Protein AF-A0A521W1K5-F1 (afdb_monomer_lite)

Structure (mmCIF, N/CA/C/O backbone):
data_AF-A0A521W1K5-F1
#
_entry.id   AF-A0A521W1K5-F1
#
loop_
_atom_site.group_PDB
_atom_site.id
_atom_site.type_symbol
_atom_site.label_atom_id
_atom_site.label_alt_id
_atom_site.label_comp_id
_atom_site.label_asym_id
_atom_site.label_entity_id
_atom_site.label_seq_id
_atom_site.pdbx_PDB_ins_code
_atom_site.Cartn_x
_atom_site.Cartn_y
_atom_site.Cartn_z
_atom_site.occupancy
_atom_site.B_iso_or_equiv
_atom_site.auth_seq_id
_atom_site.auth_comp_id
_atom_site.auth_asym_id
_atom_site.auth_atom_id
_atom_site.pdbx_PDB_model_num
ATOM 1 N N . MET A 1 1 ? 2.446 12.284 2.226 1.00 74.00 1 MET A N 1
ATOM 2 C CA . MET A 1 1 ? 1.557 11.208 1.734 1.00 74.00 1 MET A CA 1
ATOM 3 C C . MET A 1 1 ? 0.287 11.211 2.558 1.00 74.00 1 MET A C 1
ATOM 5 O O . MET A 1 1 ? 0.369 11.460 3.756 1.00 74.00 1 MET A O 1
ATOM 9 N N . ARG A 1 2 ? -0.864 10.977 1.926 1.00 80.94 2 ARG A N 1
ATOM 10 C CA . ARG A 1 2 ? -2.157 10.847 2.608 1.00 80.94 2 ARG A CA 1
ATOM 11 C C . ARG A 1 2 ? -2.402 9.379 2.944 1.00 80.94 2 ARG A C 1
ATOM 13 O O . ARG A 1 2 ? -2.090 8.513 2.132 1.00 80.94 2 ARG A O 1
ATOM 20 N N . GLY A 1 3 ? -2.909 9.109 4.144 1.00 84.50 3 GLY A N 1
ATOM 21 C CA . GLY A 1 3 ? -3.293 7.764 4.560 1.00 84.50 3 GLY A CA 1
ATOM 22 C C . GLY A 1 3 ? -4.635 7.369 3.951 1.00 84.50 3 GLY A C 1
ATOM 23 O O . GLY A 1 3 ? -5.580 8.152 3.964 1.00 84.50 3 GLY A O 1
ATOM 24 N N . PHE A 1 4 ? -4.728 6.145 3.453 1.00 87.81 4 PHE A N 1
ATOM 25 C CA . PHE A 1 4 ? -5.947 5.535 2.939 1.00 87.81 4 PHE A CA 1
ATOM 26 C C . PHE A 1 4 ? -6.114 4.126 3.511 1.00 87.81 4 PHE A C 1
ATOM 28 O O . PHE A 1 4 ? -5.144 3.434 3.821 1.00 87.81 4 PHE A O 1
ATOM 35 N N . GLN A 1 5 ? -7.358 3.694 3.647 1.00 88.06 5 GLN A N 1
ATOM 36 C CA . GLN A 1 5 ? -7.737 2.336 3.985 1.00 88.06 5 GLN A CA 1
ATOM 37 C C . GLN A 1 5 ? -8.442 1.704 2.794 1.00 88.06 5 GLN A C 1
ATOM 39 O O . GLN A 1 5 ? -9.304 2.313 2.163 1.00 88.06 5 GLN A O 1
ATOM 44 N N . VAL A 1 6 ? -8.105 0.458 2.493 1.00 87.56 6 VAL A N 1
ATOM 45 C CA . VAL A 1 6 ? -8.815 -0.300 1.465 1.00 87.56 6 VAL A CA 1
ATOM 46 C C . VAL A 1 6 ? -10.209 -0.669 1.983 1.00 87.56 6 VAL A C 1
ATOM 48 O O . VAL A 1 6 ? -10.321 -1.404 2.957 1.00 87.56 6 VAL A O 1
ATOM 51 N N . ALA A 1 7 ? -11.271 -0.183 1.341 1.00 80.50 7 ALA A N 1
ATOM 52 C CA . ALA A 1 7 ? -12.662 -0.406 1.759 1.00 80.50 7 ALA A CA 1
ATOM 53 C C . ALA A 1 7 ? -13.491 -1.161 0.702 1.00 80.50 7 ALA A C 1
ATOM 55 O O . ALA A 1 7 ? -14.286 -2.030 1.044 1.00 80.50 7 ALA A O 1
ATOM 56 N N . GLY A 1 8 ? -13.270 -0.896 -0.591 1.00 73.56 8 GLY A N 1
ATOM 57 C CA . GLY A 1 8 ? -14.071 -1.445 -1.699 1.00 73.56 8 GLY A CA 1
ATOM 58 C C . GLY A 1 8 ? -13.570 -2.773 -2.282 1.00 73.56 8 GLY A C 1
ATOM 59 O O . GLY A 1 8 ? -13.708 -3.000 -3.485 1.00 73.56 8 GLY A O 1
ATOM 60 N N . GLY A 1 9 ? -12.946 -3.629 -1.467 1.00 78.62 9 GLY A N 1
ATOM 61 C CA . GLY A 1 9 ? -12.301 -4.873 -1.915 1.00 78.62 9 GLY A CA 1
ATOM 62 C C . GLY A 1 9 ? -10.821 -4.702 -2.273 1.00 78.62 9 GLY A C 1
ATOM 63 O O . GLY A 1 9 ? -10.269 -3.614 -2.152 1.00 78.62 9 GLY A O 1
ATOM 64 N N . ALA A 1 10 ? -10.158 -5.790 -2.681 1.00 84.00 10 ALA A N 1
ATOM 65 C CA . ALA A 1 10 ? -8.713 -5.776 -2.906 1.00 84.00 10 ALA A CA 1
ATOM 66 C C . ALA A 1 10 ? -8.290 -4.727 -3.954 1.00 84.00 10 ALA A C 1
ATOM 68 O O . ALA A 1 10 ? -8.916 -4.567 -5.010 1.00 84.00 10 ALA A O 1
ATOM 69 N N . VAL A 1 11 ? -7.204 -4.023 -3.651 1.00 87.56 11 VAL A N 1
ATOM 70 C CA . VAL A 1 11 ? -6.622 -2.956 -4.46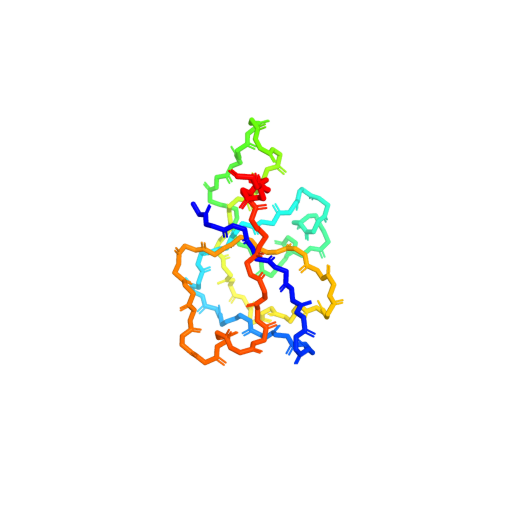8 1.00 87.56 11 VAL A CA 1
ATOM 71 C C . VAL A 1 11 ? -5.244 -3.393 -4.924 1.00 87.56 11 VAL A C 1
ATOM 73 O O . VAL A 1 11 ? -4.482 -3.923 -4.129 1.00 87.56 11 VAL A O 1
ATOM 76 N N . THR A 1 12 ? -4.914 -3.171 -6.193 1.00 89.31 12 THR A N 1
ATOM 77 C CA . THR A 1 12 ? -3.574 -3.464 -6.713 1.00 89.31 12 THR A CA 1
ATOM 78 C C . THR A 1 12 ? -2.863 -2.157 -7.021 1.00 89.31 12 THR A C 1
ATOM 80 O O . THR A 1 12 ? -3.410 -1.320 -7.734 1.00 89.31 12 THR A O 1
ATOM 83 N N . ILE A 1 13 ? -1.662 -1.988 -6.478 1.00 88.38 13 ILE A N 1
ATOM 84 C CA . ILE A 1 13 ? -0.764 -0.875 -6.772 1.00 88.38 13 ILE A CA 1
ATOM 85 C C . ILE A 1 13 ? 0.255 -1.349 -7.803 1.00 88.38 13 ILE A C 1
ATOM 87 O O . ILE A 1 13 ? 0.890 -2.385 -7.613 1.00 88.38 13 ILE A O 1
ATOM 91 N N . ALA A 1 14 ? 0.398 -0.604 -8.895 1.00 88.12 14 ALA A N 1
ATOM 92 C CA . ALA A 1 14 ? 1.342 -0.927 -9.957 1.00 88.12 14 ALA A CA 1
ATOM 93 C C . ALA A 1 14 ? 2.803 -0.720 -9.519 1.00 88.12 14 ALA A C 1
ATOM 95 O O . ALA A 1 14 ? 3.099 0.061 -8.614 1.00 88.12 14 ALA A O 1
ATOM 96 N N . ALA A 1 15 ? 3.726 -1.406 -10.197 1.00 89.62 15 ALA A N 1
ATOM 97 C CA . ALA A 1 15 ? 5.150 -1.131 -10.053 1.00 89.62 15 ALA A CA 1
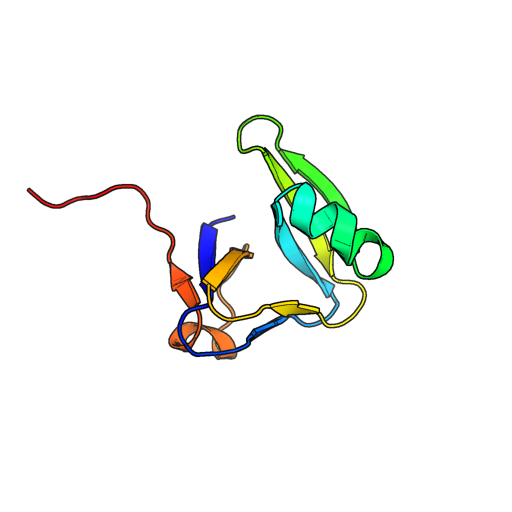ATOM 98 C C . ALA A 1 15 ? 5.481 0.299 -10.516 1.00 89.62 15 ALA A C 1
ATOM 100 O O . ALA A 1 15 ? 4.881 0.816 -11.455 1.00 89.62 15 ALA A O 1
ATOM 101 N N . GLY A 1 16 ? 6.446 0.930 -9.854 1.00 87.44 16 GLY A N 1
ATOM 102 C CA . GLY A 1 16 ? 6.851 2.319 -10.060 1.00 87.44 16 GLY A CA 1
ATOM 103 C C . GLY A 1 16 ? 6.225 3.307 -9.074 1.00 87.44 16 GLY A C 1
ATOM 104 O O . GLY A 1 16 ? 6.815 4.363 -8.849 1.00 87.44 16 GLY A O 1
ATOM 105 N N . GLU A 1 17 ? 5.104 2.952 -8.443 1.00 88.62 17 GLU A N 1
ATOM 106 C CA . GLU A 1 17 ? 4.378 3.835 -7.527 1.00 88.62 17 GLU A CA 1
ATOM 107 C C . GLU A 1 17 ? 5.086 3.991 -6.176 1.00 88.62 17 GLU A C 1
ATOM 109 O O . GLU A 1 17 ? 5.661 3.045 -5.631 1.00 88.62 17 GLU A O 1
ATOM 114 N N . LEU A 1 18 ? 5.007 5.195 -5.605 1.00 90.12 18 LEU A N 1
ATOM 115 C CA . LEU A 1 18 ? 5.490 5.486 -4.257 1.00 90.12 18 LEU A CA 1
ATOM 116 C C . LEU A 1 18 ? 4.357 5.347 -3.248 1.00 90.12 18 LEU A C 1
ATOM 118 O O . LEU A 1 18 ? 3.372 6.088 -3.291 1.00 90.12 18 LEU A O 1
ATOM 122 N N . ILE A 1 19 ? 4.545 4.446 -2.292 1.00 90.50 19 ILE A N 1
ATOM 123 C CA . ILE A 1 19 ? 3.562 4.153 -1.257 1.00 90.50 19 ILE A CA 1
ATOM 124 C C . ILE A 1 19 ? 4.199 4.208 0.125 1.00 90.50 19 ILE A C 1
ATOM 126 O O . ILE A 1 19 ? 5.376 3.903 0.297 1.00 90.50 19 ILE A O 1
ATOM 130 N N . ALA A 1 20 ? 3.415 4.578 1.128 1.00 90.56 20 ALA A N 1
ATOM 131 C CA . ALA A 1 20 ? 3.776 4.429 2.526 1.00 90.56 20 ALA A CA 1
ATOM 132 C C . ALA A 1 20 ? 3.028 3.240 3.125 1.00 90.56 20 ALA A C 1
ATOM 134 O O . ALA A 1 20 ? 1.838 3.051 2.894 1.00 90.56 20 ALA A O 1
ATOM 135 N N . MET A 1 21 ? 3.712 2.445 3.930 1.00 89.44 21 MET A N 1
ATOM 136 C CA . MET A 1 21 ? 3.115 1.335 4.666 1.00 89.44 21 MET A CA 1
ATOM 137 C C . MET A 1 21 ? 3.697 1.266 6.074 1.00 89.44 21 MET A C 1
ATOM 139 O O . MET A 1 21 ? 4.631 1.993 6.404 1.00 89.44 21 MET A O 1
ATOM 143 N N . THR A 1 22 ? 3.142 0.429 6.941 1.00 87.81 22 THR A N 1
ATOM 144 C CA . THR A 1 22 ? 3.741 0.209 8.264 1.00 87.81 22 THR A CA 1
ATOM 145 C C . THR A 1 22 ? 5.030 -0.604 8.140 1.00 87.81 22 THR A C 1
ATOM 147 O O . THR A 1 22 ? 5.210 -1.357 7.183 1.00 87.81 22 THR A O 1
ATOM 150 N N . ALA A 1 23 ? 5.922 -0.502 9.129 1.00 87.12 23 ALA A N 1
ATOM 151 C CA . ALA A 1 23 ? 7.150 -1.304 9.159 1.00 87.12 23 ALA A CA 1
ATOM 152 C C . ALA A 1 23 ? 6.881 -2.820 9.091 1.00 87.12 23 ALA A C 1
ATOM 154 O O . ALA A 1 23 ? 7.661 -3.561 8.501 1.00 87.12 23 ALA A O 1
ATOM 155 N N . ASP A 1 24 ? 5.760 -3.271 9.657 1.00 87.25 24 ASP A N 1
ATOM 156 C CA . ASP A 1 24 ? 5.323 -4.667 9.594 1.00 87.25 24 ASP A CA 1
ATOM 157 C C . ASP A 1 24 ? 4.947 -5.094 8.163 1.00 87.25 24 ASP A C 1
ATOM 159 O O . ASP A 1 24 ? 5.492 -6.066 7.636 1.00 87.25 24 ASP A O 1
ATOM 163 N N . GLN A 1 25 ? 4.123 -4.290 7.477 1.00 86.62 25 GLN A N 1
ATOM 164 C CA . GLN A 1 25 ? 3.782 -4.507 6.066 1.00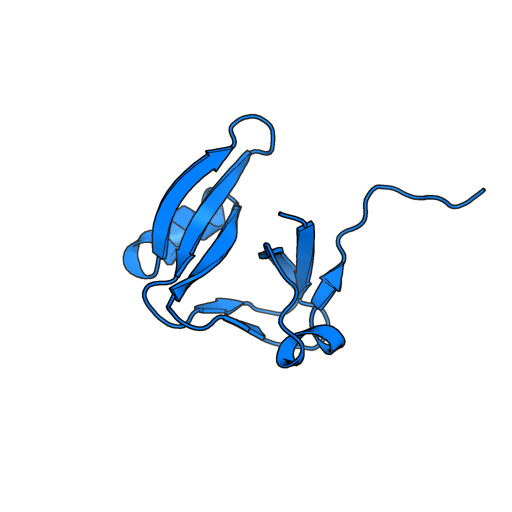 86.62 25 GLN A CA 1
ATOM 165 C C . GLN A 1 25 ? 5.024 -4.486 5.170 1.00 86.62 25 GLN A C 1
ATOM 167 O O . GLN A 1 25 ? 5.148 -5.320 4.272 1.00 86.62 25 GLN A O 1
ATOM 172 N N . PHE A 1 26 ? 5.959 -3.567 5.435 1.00 88.94 26 PHE A N 1
ATOM 173 C CA . PHE A 1 26 ? 7.224 -3.498 4.711 1.00 88.94 26 PHE A CA 1
ATOM 174 C C . PHE A 1 26 ? 8.039 -4.772 4.900 1.00 88.94 26 PHE A C 1
ATOM 176 O O . PHE A 1 26 ? 8.451 -5.369 3.916 1.00 88.94 26 PHE A O 1
ATOM 183 N N . ARG A 1 27 ? 8.223 -5.250 6.137 1.00 88.50 27 ARG A N 1
ATOM 184 C CA . ARG A 1 27 ? 8.968 -6.492 6.404 1.00 88.50 27 ARG A CA 1
ATOM 185 C C . ARG A 1 27 ? 8.361 -7.694 5.687 1.00 88.50 27 ARG A C 1
ATOM 187 O O . ARG A 1 27 ? 9.099 -8.483 5.104 1.00 88.50 27 ARG A O 1
ATOM 194 N N . ALA A 1 28 ? 7.034 -7.801 5.670 1.00 88.56 28 ALA A N 1
ATOM 195 C CA . ALA A 1 28 ? 6.337 -8.872 4.962 1.00 88.56 28 ALA A CA 1
ATOM 196 C C . ALA A 1 28 ? 6.502 -8.797 3.431 1.00 88.56 28 ALA A C 1
ATOM 198 O O . ALA A 1 28 ? 6.394 -9.814 2.750 1.00 88.56 28 ALA A O 1
ATOM 199 N N . ARG A 1 29 ? 6.751 -7.602 2.880 1.00 88.00 29 ARG A N 1
ATOM 200 C CA . ARG A 1 29 ? 6.749 -7.325 1.433 1.00 88.00 29 ARG A CA 1
ATOM 201 C C . ARG A 1 29 ? 8.067 -6.748 0.923 1.00 88.00 29 ARG A C 1
ATOM 203 O O . ARG A 1 29 ? 8.102 -6.261 -0.201 1.00 88.00 29 ARG A O 1
ATOM 210 N N . ALA A 1 30 ? 9.146 -6.830 1.701 1.00 87.44 30 ALA A N 1
ATOM 211 C CA . ALA A 1 30 ? 10.425 -6.176 1.410 1.00 87.44 30 ALA A CA 1
ATOM 212 C C . ALA A 1 30 ? 11.059 -6.642 0.090 1.00 87.44 30 ALA A C 1
ATOM 214 O O . ALA A 1 30 ? 11.844 -5.926 -0.510 1.00 87.44 30 ALA A O 1
ATOM 215 N N . HIS A 1 31 ? 10.692 -7.832 -0.385 1.00 90.12 31 HIS A N 1
ATOM 216 C CA . HIS A 1 31 ? 11.115 -8.379 -1.674 1.00 90.12 31 HIS A CA 1
ATOM 217 C C . HIS A 1 31 ? 10.326 -7.820 -2.876 1.00 90.12 31 HIS A C 1
ATOM 219 O O . HIS A 1 31 ? 10.741 -8.015 -4.012 1.00 90.12 31 HIS A O 1
ATOM 225 N N . ASN A 1 32 ? 9.205 -7.127 -2.644 1.00 92.06 32 ASN A N 1
ATOM 226 C CA . ASN A 1 32 ? 8.335 -6.536 -3.673 1.00 92.06 32 ASN A CA 1
ATOM 227 C C . ASN A 1 32 ? 8.396 -5.001 -3.702 1.00 92.06 32 ASN A C 1
ATOM 229 O O . ASN A 1 32 ? 7.734 -4.366 -4.531 1.00 92.06 32 ASN A O 1
ATOM 233 N N . VAL A 1 33 ? 9.161 -4.389 -2.795 1.00 92.56 33 VAL A N 1
ATOM 234 C CA . VAL A 1 33 ? 9.305 -2.935 -2.692 1.00 92.56 33 VAL A CA 1
ATOM 235 C C . VAL A 1 33 ? 10.754 -2.543 -2.450 1.00 92.56 33 VAL A C 1
ATOM 237 O O . VAL A 1 33 ? 11.512 -3.261 -1.813 1.00 92.56 33 VAL A O 1
ATOM 240 N N . GLU A 1 34 ? 11.118 -1.363 -2.918 1.00 92.94 34 GLU A N 1
ATOM 241 C CA . GLU A 1 34 ? 12.404 -0.731 -2.667 1.00 92.94 34 GLU A CA 1
ATOM 242 C C . GLU A 1 34 ? 12.233 0.339 -1.588 1.00 92.94 34 GLU A C 1
ATOM 244 O O . GLU A 1 34 ? 11.374 1.218 -1.697 1.00 92.94 34 GLU A O 1
ATOM 249 N N . LEU A 1 35 ? 13.027 0.259 -0.521 1.00 91.25 35 LEU A N 1
ATOM 250 C CA . LEU A 1 35 ? 12.987 1.243 0.555 1.00 91.25 35 LEU A CA 1
ATOM 251 C C . LEU A 1 35 ? 13.485 2.598 0.046 1.00 91.25 35 LEU A C 1
ATOM 253 O O . LEU A 1 35 ? 14.627 2.715 -0.387 1.00 91.25 35 LEU A O 1
ATOM 257 N N . VAL A 1 36 ? 12.653 3.632 0.165 1.00 90.94 36 VAL A N 1
ATOM 258 C CA . VAL A 1 36 ? 13.029 5.003 -0.210 1.00 90.94 36 VAL A CA 1
ATOM 259 C C . VAL A 1 36 ? 13.331 5.826 1.033 1.00 90.94 36 VAL A C 1
ATOM 261 O O . VAL A 1 36 ? 14.346 6.516 1.098 1.00 90.94 36 VAL A O 1
ATOM 264 N N . ARG A 1 37 ? 12.441 5.782 2.031 1.00 88.69 37 ARG A N 1
ATOM 265 C CA . ARG A 1 37 ? 12.580 6.569 3.259 1.00 88.69 37 ARG A CA 1
ATOM 266 C C . ARG A 1 37 ? 11.775 5.972 4.403 1.00 88.69 37 ARG A C 1
ATOM 268 O O . ARG A 1 37 ? 10.624 5.601 4.223 1.00 88.69 37 ARG A O 1
ATOM 275 N N . GLU A 1 38 ? 12.327 5.990 5.608 1.00 87.38 38 GLU A N 1
ATOM 276 C CA . GLU A 1 38 ? 11.577 5.681 6.828 1.00 87.38 38 GLU A CA 1
ATOM 277 C C . GLU A 1 38 ? 11.210 6.965 7.573 1.00 87.38 38 GLU A C 1
ATOM 279 O O . GLU A 1 38 ? 12.072 7.780 7.908 1.00 87.38 38 GLU A O 1
ATOM 284 N N . ASP A 1 39 ? 9.923 7.143 7.856 1.00 81.75 39 ASP A N 1
ATOM 285 C CA . ASP A 1 39 ? 9.414 8.219 8.692 1.00 81.75 39 ASP A CA 1
ATOM 286 C C . ASP A 1 39 ? 9.279 7.721 10.135 1.00 81.75 39 ASP A C 1
ATOM 288 O O . ASP A 1 39 ? 8.303 7.069 10.520 1.00 81.75 39 ASP A O 1
ATOM 292 N N . ARG A 1 40 ? 10.289 8.021 10.961 1.00 76.44 40 ARG A N 1
ATOM 293 C CA . ARG A 1 40 ? 10.318 7.593 12.371 1.00 76.44 40 ARG A CA 1
ATOM 294 C C . ARG A 1 40 ? 9.211 8.224 13.217 1.00 76.44 40 ARG A C 1
ATOM 296 O O . ARG A 1 40 ? 8.809 7.626 14.210 1.00 76.44 40 ARG A O 1
ATOM 303 N N . LYS A 1 41 ? 8.716 9.405 12.830 1.00 76.44 41 LYS A N 1
ATOM 304 C CA . LYS A 1 41 ? 7.669 10.132 13.562 1.00 76.44 41 LYS A CA 1
ATOM 305 C C . LYS A 1 41 ? 6.305 9.463 13.389 1.00 76.44 41 LYS A C 1
ATOM 307 O O . LYS A 1 41 ? 5.591 9.283 14.367 1.00 76.44 41 LYS A O 1
ATOM 312 N N . SER A 1 42 ? 5.990 9.031 12.169 1.00 69.94 42 SER A N 1
ATOM 313 C CA . SER A 1 42 ? 4.710 8.392 11.831 1.00 69.94 42 SER A CA 1
ATOM 314 C C . SER A 1 42 ? 4.770 6.859 11.837 1.00 69.94 42 SER A C 1
ATOM 316 O O . SER A 1 42 ? 3.769 6.206 11.552 1.00 69.94 42 SER A O 1
ATOM 318 N N . ARG A 1 43 ? 5.948 6.270 12.115 1.00 78.94 43 ARG A N 1
ATOM 319 C CA . ARG A 1 43 ? 6.246 4.828 11.953 1.00 78.94 43 ARG A CA 1
ATOM 320 C C . ARG A 1 43 ? 5.860 4.287 10.567 1.00 78.94 43 ARG A C 1
ATOM 322 O O . ARG A 1 43 ? 5.505 3.115 10.419 1.00 78.94 43 ARG A O 1
ATOM 329 N N . ALA A 1 44 ? 5.921 5.155 9.561 1.00 84.62 44 ALA A N 1
ATOM 330 C CA . ALA A 1 44 ? 5.571 4.843 8.188 1.00 84.62 44 ALA A CA 1
ATOM 331 C C . ALA A 1 44 ? 6.846 4.639 7.369 1.00 84.62 44 ALA A C 1
ATOM 333 O O . ALA A 1 44 ? 7.805 5.394 7.490 1.00 84.62 44 ALA A O 1
ATOM 334 N N . VAL A 1 45 ? 6.845 3.628 6.516 1.00 90.94 45 VAL A N 1
ATOM 335 C CA . VAL A 1 45 ? 7.939 3.294 5.611 1.00 90.94 45 VAL A CA 1
ATOM 336 C C . VAL A 1 45 ? 7.489 3.638 4.200 1.00 90.94 45 VAL A C 1
ATOM 338 O O . VAL A 1 45 ? 6.554 3.035 3.674 1.00 90.94 45 VAL A O 1
ATOM 341 N N . ILE A 1 46 ? 8.133 4.638 3.606 1.00 90.62 46 ILE A N 1
ATOM 342 C CA . ILE A 1 46 ? 7.927 5.069 2.227 1.00 90.62 46 ILE A CA 1
ATOM 343 C C . ILE A 1 46 ? 8.803 4.203 1.330 1.00 90.62 46 ILE A C 1
ATOM 345 O O . ILE A 1 46 ? 10.031 4.188 1.455 1.00 90.62 46 ILE A O 1
ATOM 349 N N . CYS A 1 47 ? 8.162 3.498 0.412 1.00 92.12 47 CYS A N 1
ATOM 350 C CA . CYS A 1 47 ? 8.803 2.560 -0.490 1.00 92.12 47 CYS A CA 1
ATOM 351 C C . CYS A 1 47 ? 8.306 2.776 -1.914 1.00 92.12 47 CYS A C 1
ATOM 353 O O . CYS A 1 47 ? 7.176 3.218 -2.135 1.00 92.12 47 CYS A O 1
ATOM 355 N N . LYS A 1 48 ? 9.141 2.415 -2.881 1.00 92.31 48 LYS A N 1
ATOM 356 C CA . LYS A 1 48 ? 8.764 2.325 -4.284 1.00 92.31 48 LYS A CA 1
ATOM 357 C C . LYS A 1 48 ? 8.374 0.889 -4.598 1.00 92.31 48 LYS A C 1
ATOM 359 O O . LYS A 1 48 ? 9.119 -0.039 -4.309 1.00 92.31 48 LYS A O 1
ATOM 364 N N . VAL A 1 49 ? 7.202 0.691 -5.180 1.00 92.06 49 VAL A N 1
ATOM 365 C CA . VAL A 1 49 ? 6.735 -0.636 -5.582 1.00 92.06 49 VAL A CA 1
ATOM 366 C C . VAL A 1 49 ? 7.575 -1.113 -6.768 1.00 92.06 49 VAL A C 1
ATOM 368 O O . VAL A 1 49 ? 7.627 -0.425 -7.781 1.00 92.06 49 VAL A O 1
ATOM 37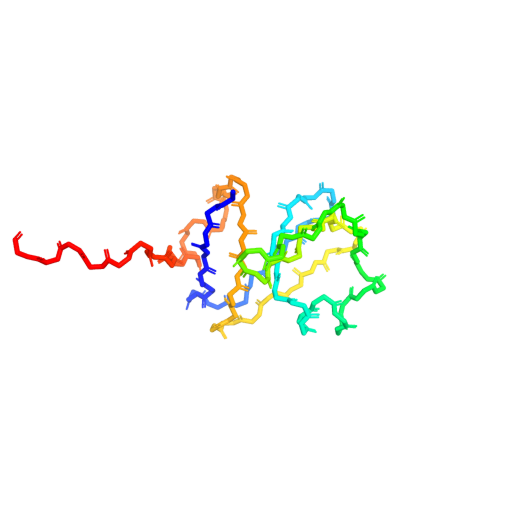1 N N . ILE A 1 50 ? 8.241 -2.266 -6.666 1.00 93.31 50 ILE A N 1
ATOM 372 C CA . ILE A 1 50 ? 9.005 -2.850 -7.790 1.00 93.31 50 ILE A CA 1
ATOM 373 C C . ILE A 1 50 ? 8.220 -3.954 -8.506 1.00 93.31 50 ILE A C 1
ATOM 375 O O . ILE A 1 50 ? 8.425 -4.189 -9.693 1.00 93.31 50 ILE A O 1
ATOM 379 N N . VAL A 1 51 ? 7.271 -4.580 -7.807 1.00 90.62 51 VAL A N 1
ATOM 380 C CA . VAL A 1 51 ? 6.366 -5.612 -8.329 1.00 90.62 51 VAL A CA 1
ATOM 381 C C . VAL A 1 51 ? 4.936 -5.254 -7.918 1.00 90.62 51 VAL A C 1
ATOM 383 O O . VAL A 1 51 ? 4.756 -4.837 -6.774 1.00 90.62 51 VAL A O 1
ATOM 386 N N . PRO A 1 52 ? 3.915 -5.404 -8.790 1.00 89.88 52 PRO A N 1
ATOM 387 C CA . PRO A 1 52 ? 2.539 -5.049 -8.457 1.00 89.88 52 PRO A CA 1
ATOM 388 C C . PRO A 1 52 ? 2.084 -5.654 -7.124 1.00 89.88 52 PRO A C 1
ATOM 390 O O . PRO A 1 52 ? 2.135 -6.869 -6.932 1.00 89.88 52 PRO A O 1
ATOM 393 N N . LEU A 1 53 ? 1.635 -4.802 -6.204 1.00 88.94 53 LEU A N 1
ATOM 394 C CA . LEU A 1 53 ? 1.256 -5.199 -4.852 1.00 88.94 53 LEU A CA 1
ATOM 395 C C . LEU A 1 53 ? -0.251 -5.178 -4.674 1.00 88.94 53 LEU A C 1
ATOM 397 O O . LEU A 1 53 ? -0.890 -4.147 -4.875 1.00 88.94 53 LEU A O 1
ATOM 401 N N . GLN A 1 54 ? -0.806 -6.290 -4.205 1.00 88.88 54 GLN A N 1
ATOM 402 C CA . GLN A 1 54 ? -2.207 -6.363 -3.824 1.00 88.88 54 GLN A CA 1
ATOM 403 C C . GLN A 1 54 ? -2.376 -6.084 -2.325 1.00 88.88 54 GLN A C 1
ATOM 405 O O . GLN A 1 54 ? -1.771 -6.740 -1.480 1.00 88.88 54 GLN A O 1
ATOM 410 N N . PHE A 1 55 ? -3.232 -5.122 -2.007 1.00 88.19 55 PHE A N 1
ATOM 411 C CA . PHE A 1 55 ? -3.685 -4.789 -0.666 1.00 88.19 55 PHE A CA 1
ATOM 412 C C . PHE A 1 55 ? -5.091 -5.336 -0.458 1.00 88.19 55 PHE A C 1
ATOM 414 O O . PHE A 1 55 ? -5.970 -5.176 -1.311 1.00 88.19 55 PHE A O 1
ATOM 421 N N . LYS A 1 56 ? -5.310 -5.992 0.677 1.00 88.75 56 LYS A N 1
ATOM 422 C CA . LYS A 1 56 ? -6.621 -6.530 1.052 1.00 88.75 56 LYS A CA 1
ATOM 423 C C . LYS A 1 56 ? -7.497 -5.434 1.651 1.00 88.75 56 LYS A C 1
ATOM 425 O O . LYS A 1 56 ? -6.994 -4.448 2.184 1.00 88.75 56 LYS A O 1
ATOM 430 N N . ALA A 1 57 ? -8.814 -5.636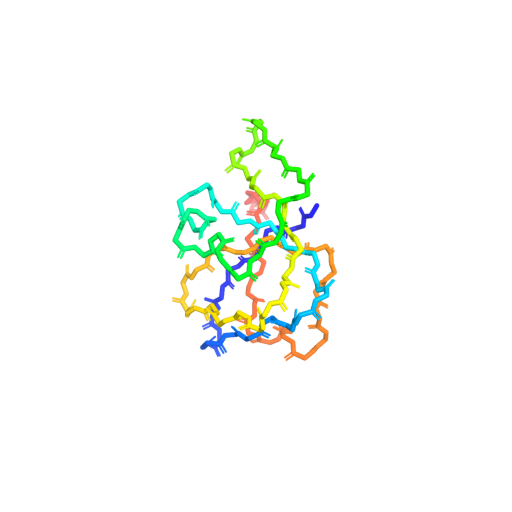 1.602 1.00 86.44 57 ALA A N 1
ATOM 431 C CA . ALA A 1 57 ? -9.750 -4.790 2.336 1.00 86.44 57 ALA A CA 1
ATOM 432 C C . ALA A 1 57 ? -9.382 -4.752 3.831 1.00 86.44 57 ALA A C 1
ATOM 434 O O . ALA A 1 57 ? -9.033 -5.774 4.417 1.00 86.44 57 ALA A O 1
ATOM 435 N N . GLY A 1 58 ? -9.425 -3.562 4.422 1.00 84.12 58 GLY A N 1
ATOM 436 C CA . GLY A 1 58 ? -9.006 -3.274 5.789 1.00 84.12 58 GLY A CA 1
ATOM 437 C C . GLY A 1 58 ? -7.553 -2.811 5.928 1.00 84.12 58 GLY A C 1
ATOM 438 O O . GLY A 1 58 ? -7.240 -2.166 6.932 1.00 84.12 58 GLY A O 1
ATOM 439 N N . GLU A 1 59 ? -6.677 -3.065 4.946 1.00 86.69 59 GLU A N 1
ATOM 440 C CA . GLU A 1 59 ? -5.277 -2.633 5.025 1.00 86.69 59 GLU A CA 1
ATOM 441 C C . GLU A 1 59 ? -5.126 -1.116 4.897 1.00 86.69 59 GLU A C 1
ATOM 443 O O . GLU A 1 59 ? -5.856 -0.450 4.159 1.00 86.69 59 GLU A O 1
ATOM 448 N N . LYS A 1 60 ? -4.140 -0.580 5.623 1.00 87.56 60 LYS A N 1
ATOM 449 C CA . LYS A 1 60 ? -3.783 0.839 5.612 1.00 87.56 60 LYS A CA 1
ATOM 450 C C . LYS A 1 60 ? -2.591 1.056 4.692 1.00 87.56 60 LYS A C 1
ATOM 452 O O . LYS A 1 60 ? -1.532 0.467 4.912 1.00 87.56 60 LYS A O 1
ATOM 457 N N . ILE A 1 61 ? -2.757 1.938 3.720 1.00 88.25 61 ILE A N 1
ATOM 458 C CA . ILE A 1 61 ? -1.750 2.324 2.739 1.00 88.25 61 ILE A CA 1
ATOM 459 C C . ILE A 1 61 ? -1.705 3.845 2.635 1.00 88.25 61 ILE A C 1
ATOM 461 O O . ILE A 1 61 ? -2.726 4.510 2.520 1.00 88.25 61 ILE A O 1
ATOM 465 N N . GLY A 1 62 ? -0.514 4.422 2.673 1.00 88.50 62 GLY A N 1
ATOM 466 C CA . GLY A 1 62 ? -0.305 5.819 2.337 1.00 88.50 62 GLY A CA 1
ATOM 467 C C . GLY A 1 62 ? 0.002 5.965 0.854 1.00 88.50 62 GLY A C 1
ATOM 468 O O . GLY A 1 62 ? 0.851 5.257 0.322 1.00 88.50 62 GLY A O 1
ATOM 469 N N . LEU A 1 63 ? -0.669 6.896 0.191 1.00 85.94 63 LEU A N 1
ATOM 470 C CA . LEU A 1 63 ? -0.428 7.216 -1.212 1.00 85.94 63 LEU A CA 1
ATOM 471 C C . LEU A 1 63 ? -0.036 8.685 -1.330 1.00 85.94 63 LEU A C 1
ATOM 473 O O . LEU A 1 63 ? -0.451 9.527 -0.523 1.00 85.94 63 LEU A O 1
ATOM 477 N N . ASN A 1 64 ? 0.808 9.003 -2.311 1.00 83.25 64 ASN A N 1
ATOM 478 C CA . ASN A 1 64 ? 1.116 10.399 -2.606 1.00 83.25 64 ASN A CA 1
ATOM 479 C C . ASN A 1 64 ? -0.058 11.065 -3.330 1.00 83.25 64 ASN A C 1
ATOM 481 O O . ASN A 1 64 ? -0.597 12.060 -2.851 1.00 83.25 64 ASN A O 1
ATOM 485 N N . GLU A 1 65 ? -0.494 10.444 -4.422 1.00 78.94 65 GLU A N 1
ATOM 486 C CA . GLU A 1 65 ? -1.688 10.805 -5.174 1.00 78.94 65 GLU A CA 1
ATOM 487 C C . GLU A 1 65 ? -2.652 9.618 -5.163 1.00 78.94 65 GLU A C 1
ATOM 489 O O . GLU A 1 65 ? -2.219 8.469 -5.207 1.00 78.94 65 GLU A O 1
ATOM 494 N N . LEU A 1 66 ? -3.954 9.888 -5.054 1.00 76.94 66 LEU A N 1
ATOM 495 C CA . LEU A 1 66 ? -4.976 8.851 -5.137 1.00 76.94 66 LEU A CA 1
ATOM 496 C C . LEU A 1 66 ? -5.182 8.498 -6.616 1.00 76.94 66 LEU A C 1
ATOM 498 O O . LEU A 1 66 ? -5.701 9.338 -7.358 1.00 76.94 66 LEU A O 1
ATOM 502 N N . PRO A 1 67 ? -4.842 7.281 -7.069 1.00 74.69 67 PRO A N 1
ATOM 503 C CA . PRO A 1 67 ? -5.036 6.937 -8.463 1.00 74.69 67 PRO A CA 1
ATOM 504 C C . PRO A 1 67 ? -6.532 6.933 -8.771 1.00 74.69 67 PRO A C 1
ATOM 506 O O . PRO A 1 67 ? -7.321 6.327 -8.043 1.00 74.69 67 PRO A O 1
ATOM 509 N N . LYS A 1 68 ? -6.943 7.589 -9.863 1.00 75.56 68 LYS A N 1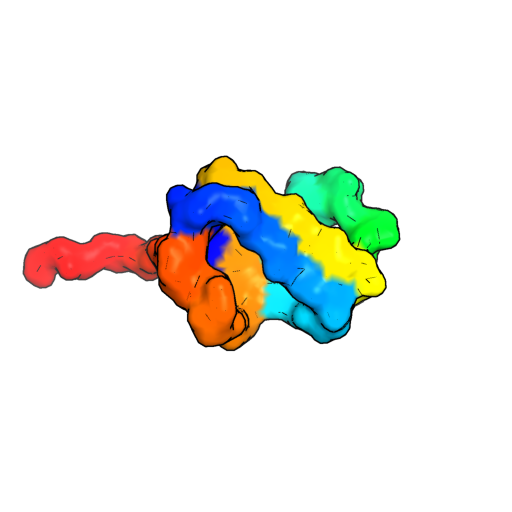
ATOM 510 C CA . LYS A 1 68 ? -8.368 7.738 -10.227 1.00 75.56 68 LYS A CA 1
ATOM 511 C C . LYS A 1 68 ? -9.109 6.397 -10.305 1.00 75.56 68 LYS A C 1
ATOM 513 O O . LYS A 1 68 ? -10.276 6.316 -9.941 1.00 75.56 68 LYS A O 1
ATOM 518 N N . HIS A 1 69 ? -8.413 5.338 -10.718 1.00 75.88 69 HIS A N 1
ATOM 519 C CA . HIS A 1 69 ? -8.949 3.978 -10.809 1.00 75.88 69 HIS A CA 1
ATOM 520 C C . HIS A 1 69 ? -9.168 3.296 -9.443 1.00 75.88 69 HIS A C 1
ATOM 522 O O . HIS A 1 69 ? -9.878 2.297 -9.366 1.00 75.88 69 HIS A O 1
ATOM 528 N N . LEU A 1 70 ? -8.590 3.831 -8.362 1.00 76.12 70 LEU A N 1
ATOM 529 C CA . LEU A 1 70 ? -8.712 3.312 -6.994 1.00 76.12 70 LEU A CA 1
ATOM 530 C C . LEU A 1 70 ? -9.577 4.191 -6.088 1.00 76.12 70 LEU A C 1
ATOM 532 O O . LEU A 1 70 ? -9.887 3.778 -4.972 1.00 76.12 70 LEU A O 1
ATOM 536 N N . ALA A 1 71 ? -9.998 5.369 -6.556 1.00 72.38 71 ALA A N 1
ATOM 537 C CA . ALA A 1 71 ? -10.716 6.347 -5.743 1.00 72.38 71 ALA A CA 1
ATOM 538 C C . ALA A 1 71 ? -12.030 5.816 -5.142 1.00 72.38 71 ALA A C 1
ATOM 540 O O . ALA A 1 71 ? -12.405 6.219 -4.049 1.00 72.38 71 ALA A O 1
ATOM 541 N N . GLY A 1 72 ? -12.694 4.864 -5.807 1.00 76.12 72 GLY A N 1
ATOM 542 C CA . GLY A 1 72 ? -13.893 4.200 -5.279 1.00 76.12 72 GLY A CA 1
ATOM 543 C C . GLY A 1 72 ? -13.621 3.018 -4.339 1.00 76.12 72 GLY A C 1
ATOM 544 O O . GLY A 1 72 ? -14.555 2.478 -3.756 1.00 76.12 72 GLY A O 1
ATOM 545 N N . ARG A 1 73 ? -12.363 2.577 -4.204 1.00 82.69 73 ARG A N 1
ATOM 546 C CA . ARG A 1 73 ? -11.975 1.424 -3.367 1.00 82.69 73 ARG A CA 1
ATOM 547 C C . ARG A 1 73 ? -11.156 1.797 -2.142 1.00 82.69 73 ARG A C 1
ATOM 549 O O . ARG A 1 73 ? -11.001 0.967 -1.246 1.00 82.69 73 ARG A O 1
ATOM 556 N N . LEU A 1 74 ? -10.643 3.018 -2.103 1.00 83.75 74 LEU A N 1
ATOM 557 C CA . LEU A 1 74 ? -9.827 3.544 -1.024 1.00 83.75 74 LEU A CA 1
ATOM 558 C C . LEU A 1 74 ? -10.628 4.589 -0.254 1.00 83.75 74 LEU A C 1
ATOM 560 O O . LEU A 1 74 ? -10.993 5.627 -0.798 1.00 83.75 74 LEU A O 1
ATOM 564 N N . ALA A 1 75 ? -10.877 4.319 1.020 1.00 83.31 75 ALA A N 1
ATOM 565 C CA . ALA A 1 75 ? -11.411 5.300 1.945 1.00 83.31 75 ALA A CA 1
ATOM 566 C C . ALA A 1 75 ? -10.247 6.127 2.515 1.00 83.31 75 ALA A C 1
ATOM 568 O O . ALA A 1 75 ? -9.244 5.545 2.933 1.00 83.31 75 ALA A O 1
ATOM 569 N N . PRO A 1 76 ? -10.313 7.465 2.541 1.00 80.75 76 PRO A N 1
ATOM 570 C CA . PRO A 1 76 ? -9.310 8.260 3.236 1.00 80.75 76 PRO A CA 1
ATOM 571 C C . PRO A 1 76 ? -9.295 7.891 4.723 1.00 80.75 76 PRO A C 1
ATOM 573 O O . PRO A 1 76 ? -10.329 7.902 5.387 1.00 80.75 76 PRO A O 1
ATOM 576 N N . LEU A 1 77 ? -8.110 7.584 5.252 1.00 75.25 77 LEU A N 1
ATOM 577 C CA . LEU A 1 77 ? -7.883 7.585 6.693 1.00 75.25 77 LEU A CA 1
ATOM 578 C C . LEU A 1 77 ? -7.751 9.060 7.073 1.00 75.25 77 LEU A C 1
ATOM 580 O O . LEU A 1 77 ? -6.650 9.610 7.006 1.00 75.25 77 LEU A O 1
ATOM 584 N N . GLY A 1 78 ? -8.870 9.726 7.370 1.00 56.59 78 GLY A N 1
ATOM 585 C CA . GLY A 1 78 ? -8.834 11.055 7.990 1.00 56.59 78 GLY A CA 1
ATOM 586 C C . GLY A 1 78 ? -7.867 11.019 9.185 1.00 56.59 78 GLY A C 1
ATOM 587 O O . GLY A 1 78 ? -7.809 10.022 9.901 1.00 56.59 78 GLY A O 1
ATOM 588 N N . ALA A 1 79 ? -6.977 11.999 9.377 1.00 46.44 79 ALA A N 1
ATOM 589 C CA . ALA A 1 79 ? -7.368 13.314 9.888 1.00 46.44 79 ALA A CA 1
ATOM 590 C C . ALA A 1 79 ? -8.579 13.130 10.803 1.00 46.44 79 ALA A C 1
ATOM 592 O O . ALA A 1 79 ? -9.693 12.959 10.312 1.00 46.44 79 ALA A O 1
ATOM 593 N N . GLU A 1 80 ? -8.303 13.017 12.099 1.00 38.81 80 GLU A N 1
ATOM 594 C CA . GLU A 1 80 ? -9.311 12.994 13.150 1.00 38.81 80 GLU A CA 1
ATOM 595 C C . GLU A 1 80 ? -10.460 13.947 12.795 1.00 38.81 80 GLU A C 1
ATOM 597 O O . GLU A 1 80 ? -10.231 15.078 12.374 1.00 38.81 80 GLU A O 1
ATOM 602 N N . THR A 1 81 ? -11.673 13.407 12.874 1.00 46.16 81 THR A N 1
ATOM 603 C CA . THR A 1 81 ? -12.865 14.070 13.402 1.00 46.16 81 THR A CA 1
ATOM 604 C C . THR A 1 81 ? -12.898 15.597 13.250 1.00 46.16 81 THR A C 1
ATOM 606 O O . THR A 1 81 ? -12.265 16.325 14.005 1.00 46.16 81 THR A O 1
ATOM 609 N N . ALA A 1 82 ? -13.717 16.084 12.323 1.00 38.09 82 ALA A N 1
ATOM 610 C CA . ALA A 1 82 ? -14.386 17.371 12.486 1.00 38.09 82 ALA A CA 1
ATOM 611 C C . ALA A 1 82 ? -15.892 17.104 12.372 1.00 38.09 82 ALA A C 1
ATOM 613 O O . ALA A 1 82 ? -16.538 17.437 11.381 1.00 38.09 82 ALA A O 1
ATOM 614 N N . GLU A 1 83 ? -16.401 16.352 13.348 1.00 42.25 83 GLU A N 1
ATOM 615 C CA . GLU A 1 83 ? -17.715 16.665 13.904 1.00 42.25 83 GLU A CA 1
ATOM 616 C C . GLU A 1 83 ? -17.531 17.878 14.829 1.00 42.25 83 GLU A C 1
ATOM 618 O O . GLU A 1 83 ? -16.452 18.043 15.403 1.00 42.25 83 GLU A O 1
ATOM 623 N N . GLU A 1 84 ? -18.612 18.656 14.941 1.00 39.16 84 GLU A N 1
ATOM 624 C CA . GLU A 1 84 ? -18.833 19.903 15.705 1.00 39.16 84 GLU A CA 1
ATOM 625 C C . GLU A 1 84 ? -18.621 21.230 14.954 1.00 39.16 84 GLU A C 1
ATOM 627 O O . GLU A 1 84 ? -17.475 21.687 14.750 1.00 39.16 84 GLU A O 1
#

Sequence (84 aa):
MRGFQVAGGAVTIAAGELIAMTADQFRARAHNVELVREDRKSRAVICKVIVPLQFKAGEKIGLNELPKHLAGRLAPLGAETAEE

Secondary structure (DSSP, 8-state):
-EEEEE-SS-EEEPTT-EEEEEHHHHHHHTTTEEEEEEETTTTEEEEEESS-EEEPTT-EEEESS--TTTTTTEEE--SS----

Foldseek 3Di:
DFKWFFAQFKDKDAAQFKKKAAPVVCVVCVVQWAFDDQDPVVNITITGGHHIDIDGGGGMMGHPDDPPVCPVGIHTPDDDDDDD

pLDDT: mean 81.91, std 12.84, range [38.09, 93.31]

Radius of gyration: 12.54 Å; chains: 1; bounding box: 32×29×26 Å